Protein AF-A0A4Y2UMX5-F1 (afdb_monomer_lite)

Secondary structure (DSSP, 8-state):
--HHHHHHHHHHHHHHHHHHHHHTB-SSSBS-HHHHHHHIIIIIHHHHHTTGGGT-SS--HHHHHHHHHHHHHHHHHHH---TTS-HHHHHHHHT---HHHHHHHHHHHIIIIIS------------GGGT-------S--TTTT--TTS----------S-----------SS--------

pLDDT: mean 77.76, std 20.2, range [31.3, 97.94]

Radius of gyration: 28.6 Å; chains: 1; bounding box: 55×42×87 Å

Foldseek 3Di:
DPCVVVLVVLLVVLVVVLVVLLVQQDPVGHDALVVLLVCCVPPVLVSSLVVLLVALLPDDPVNLVSQLVSCQSSLCSSVVDDPPDDSVVSCVVSVNDRSSVSSNVSSVCCCCPVVVHDDPPPPPVPPVVVVPPVPPPVPDDVVVPPDPPDDDPPVPDDDDDDDDDDDDDDDDPDDDDDDDDD

Structure (mmCIF, N/CA/C/O backbone):
data_AF-A0A4Y2UMX5-F1
#
_entry.id   AF-A0A4Y2UMX5-F1
#
loop_
_atom_site.group_PDB
_atom_site.id
_atom_site.type_symbol
_atom_site.label_atom_id
_atom_site.label_alt_id
_atom_site.label_comp_id
_atom_site.label_asym_id
_atom_site.label_entity_id
_atom_site.label_seq_id
_atom_site.pdbx_PDB_ins_code
_atom_site.Cartn_x
_atom_site.Cartn_y
_atom_site.Cartn_z
_atom_site.occupancy
_atom_site.B_iso_or_equiv
_atom_site.auth_seq_id
_atom_site.auth_comp_id
_atom_site.auth_asym_id
_atom_site.auth_atom_id
_atom_site.pdbx_PDB_model_num
ATOM 1 N N . MET A 1 1 ? 13.774 8.144 -20.181 1.00 50.91 1 MET A N 1
ATOM 2 C CA . MET A 1 1 ? 12.517 8.589 -19.534 1.00 50.91 1 MET A CA 1
ATOM 3 C C . MET A 1 1 ? 12.776 8.816 -18.050 1.00 50.91 1 MET A C 1
ATOM 5 O O . MET A 1 1 ? 13.438 7.989 -17.441 1.00 50.91 1 MET A O 1
ATOM 9 N N . ASN A 1 2 ? 12.329 9.938 -17.478 1.00 65.00 2 ASN A N 1
ATOM 10 C CA . ASN A 1 2 ? 12.564 10.265 -16.068 1.00 65.00 2 ASN A CA 1
ATOM 11 C C . ASN A 1 2 ? 11.461 9.632 -15.202 1.00 65.00 2 ASN A C 1
ATOM 13 O O . ASN A 1 2 ? 10.377 10.193 -15.084 1.00 65.00 2 ASN A O 1
ATOM 17 N N . TRP A 1 3 ? 11.718 8.461 -14.611 1.00 71.25 3 TRP A N 1
ATOM 18 C CA . TRP A 1 3 ? 10.738 7.719 -13.798 1.00 71.25 3 TRP A CA 1
ATOM 19 C C . TRP A 1 3 ? 10.145 8.521 -12.631 1.00 71.25 3 TRP A C 1
ATOM 21 O O . TRP A 1 3 ? 9.066 8.187 -12.146 1.00 71.25 3 TRP A O 1
ATOM 31 N N . ASN A 1 4 ? 10.799 9.611 -12.219 1.00 74.44 4 ASN A N 1
ATOM 32 C CA . ASN A 1 4 ? 10.276 10.505 -11.192 1.00 74.44 4 ASN A CA 1
ATOM 33 C C . ASN A 1 4 ? 8.937 11.140 -11.600 1.00 74.44 4 ASN A C 1
ATOM 35 O O . ASN A 1 4 ? 8.035 11.190 -10.774 1.00 74.44 4 ASN A O 1
ATOM 39 N N . THR A 1 5 ? 8.746 11.547 -12.861 1.00 80.69 5 THR A N 1
ATOM 40 C CA . THR A 1 5 ? 7.470 12.160 -13.289 1.00 80.69 5 THR A CA 1
ATOM 41 C C . THR A 1 5 ? 6.316 11.158 -13.252 1.00 80.69 5 THR A C 1
ATOM 43 O O . THR A 1 5 ? 5.191 11.511 -12.899 1.00 80.69 5 THR A O 1
ATOM 46 N N . HIS A 1 6 ? 6.596 9.888 -13.555 1.00 81.12 6 HIS A N 1
ATOM 47 C CA . HIS A 1 6 ? 5.618 8.811 -13.428 1.00 81.12 6 HIS A CA 1
ATOM 48 C C . HIS A 1 6 ? 5.259 8.543 -11.963 1.00 81.12 6 HIS A C 1
ATOM 50 O O . HIS A 1 6 ? 4.082 8.392 -11.641 1.00 81.12 6 HIS A O 1
ATOM 56 N N . LEU A 1 7 ? 6.253 8.508 -11.071 1.00 80.31 7 LEU A N 1
ATOM 57 C CA . LEU A 1 7 ? 6.026 8.314 -9.637 1.00 80.31 7 LEU A CA 1
ATOM 58 C C . LEU A 1 7 ? 5.213 9.459 -9.025 1.00 80.31 7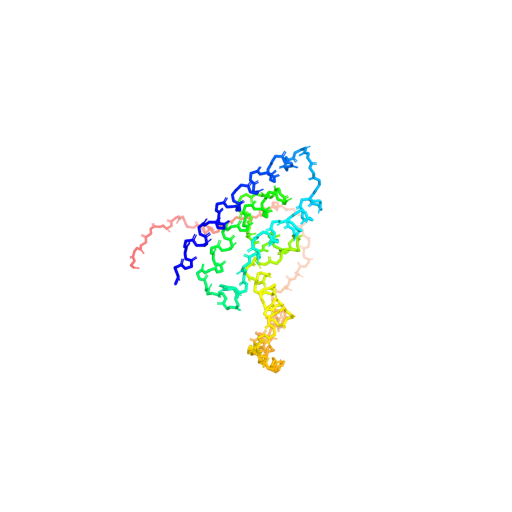 LEU A C 1
ATOM 60 O O . LEU A 1 7 ? 4.317 9.191 -8.226 1.00 80.31 7 LEU A O 1
ATOM 64 N N . GLU A 1 8 ? 5.454 10.702 -9.443 1.00 84.00 8 GLU A N 1
ATOM 65 C CA . GLU A 1 8 ? 4.628 11.845 -9.035 1.00 84.00 8 GLU A CA 1
ATOM 66 C C . GLU A 1 8 ? 3.177 11.678 -9.500 1.00 84.00 8 GLU A C 1
ATOM 68 O O . GLU A 1 8 ? 2.253 11.774 -8.694 1.00 84.00 8 GLU A O 1
ATOM 73 N N . ALA A 1 9 ? 2.956 11.307 -10.765 1.00 85.56 9 ALA A N 1
ATOM 74 C CA . ALA A 1 9 ? 1.608 11.050 -11.272 1.00 85.56 9 ALA A CA 1
ATOM 75 C C . ALA A 1 9 ? 0.896 9.911 -10.511 1.00 85.56 9 ALA A C 1
ATOM 77 O O . ALA A 1 9 ? -0.303 10.000 -10.225 1.00 85.56 9 ALA A O 1
ATOM 78 N N . GLN A 1 10 ? 1.623 8.848 -10.150 1.00 84.50 10 GLN A N 1
ATOM 79 C CA . GLN A 1 10 ? 1.101 7.765 -9.309 1.00 84.50 10 GLN A CA 1
ATOM 80 C C . GLN A 1 10 ? 0.756 8.256 -7.899 1.00 84.50 10 GLN A C 1
ATOM 82 O O . GLN A 1 10 ? -0.297 7.901 -7.371 1.00 84.50 10 GLN A O 1
ATOM 87 N N . SER A 1 11 ? 1.589 9.114 -7.310 1.00 86.75 11 SER A N 1
ATOM 88 C CA . SER A 1 11 ? 1.333 9.745 -6.011 1.00 86.75 11 SER A CA 1
ATOM 89 C C . SER A 1 11 ? 0.067 10.612 -6.034 1.00 86.75 11 SER A C 1
ATOM 91 O O . SER A 1 11 ? -0.786 10.509 -5.145 1.00 86.75 11 SER A O 1
ATOM 93 N N . THR A 1 12 ? -0.137 11.402 -7.095 1.00 89.94 12 THR A N 1
ATOM 94 C CA . THR A 1 12 ? -1.364 12.193 -7.278 1.00 89.94 12 THR A CA 1
ATOM 95 C C . THR A 1 12 ? -2.596 11.291 -7.354 1.00 89.94 12 THR A C 1
ATOM 97 O O . THR A 1 12 ? -3.568 11.503 -6.625 1.00 89.94 12 THR A O 1
ATOM 100 N N . ARG A 1 13 ? -2.552 10.226 -8.166 1.00 90.62 13 ARG A N 1
ATOM 101 C CA . ARG A 1 13 ? -3.650 9.244 -8.260 1.00 90.62 13 ARG A CA 1
ATOM 102 C C . ARG A 1 13 ? -3.928 8.567 -6.921 1.00 90.62 13 ARG A C 1
ATOM 104 O O . ARG A 1 13 ? -5.088 8.445 -6.528 1.00 90.62 13 ARG A O 1
ATOM 111 N N . ALA A 1 14 ? -2.879 8.175 -6.202 1.00 91.50 14 ALA A N 1
ATOM 112 C CA . ALA A 1 14 ? -2.999 7.605 -4.868 1.00 91.50 14 ALA A CA 1
ATOM 113 C C . ALA A 1 14 ? -3.694 8.574 -3.906 1.00 91.50 14 ALA A C 1
ATOM 115 O O . ALA A 1 14 ? -4.569 8.167 -3.149 1.00 91.50 14 ALA A O 1
ATOM 116 N N . THR A 1 15 ? -3.371 9.864 -3.979 1.00 92.88 15 THR A N 1
ATOM 117 C CA . THR A 1 15 ? -4.000 10.894 -3.143 1.00 92.88 15 THR A CA 1
ATOM 118 C C . THR A 1 15 ? -5.507 10.986 -3.396 1.00 92.88 15 THR A C 1
ATOM 120 O O . THR A 1 15 ? -6.287 10.984 -2.442 1.00 92.88 15 THR A O 1
ATOM 123 N N . HIS A 1 16 ? -5.942 10.973 -4.658 1.00 94.50 16 HIS A N 1
ATOM 124 C CA . HIS A 1 16 ? -7.371 10.944 -4.995 1.00 94.50 16 HIS A CA 1
ATOM 125 C C . HIS A 1 16 ? -8.071 9.677 -4.475 1.00 94.50 16 HIS A C 1
ATOM 127 O O . HIS A 1 16 ? -9.151 9.754 -3.886 1.00 94.50 16 HIS A O 1
ATOM 133 N N . LEU A 1 17 ? -7.450 8.505 -4.645 1.00 94.44 17 LEU A N 1
ATOM 134 C CA . LEU A 1 17 ? -7.981 7.242 -4.121 1.00 94.44 17 LEU A CA 1
ATOM 135 C C . LEU A 1 17 ? -8.066 7.245 -2.591 1.00 94.44 17 LEU A C 1
ATOM 137 O O . LEU A 1 17 ? -9.041 6.758 -2.022 1.00 94.44 17 LEU A O 1
ATOM 141 N N . TYR A 1 18 ? -7.067 7.820 -1.927 1.00 94.62 18 TYR A N 1
ATOM 142 C CA . TYR A 1 18 ? -7.035 7.970 -0.480 1.00 94.62 18 TYR A CA 1
ATOM 143 C C . TYR A 1 18 ? -8.181 8.854 0.016 1.00 94.62 18 TYR A C 1
ATOM 145 O O . TYR A 1 18 ? -8.901 8.462 0.933 1.00 94.62 18 TYR A O 1
ATOM 153 N N . GLN A 1 19 ? -8.417 10.001 -0.625 1.00 94.12 19 GLN A N 1
ATOM 154 C CA . GLN A 1 19 ? -9.559 10.862 -0.304 1.00 94.12 19 GLN A CA 1
ATOM 155 C C . GLN A 1 19 ? -10.891 10.123 -0.468 1.00 94.12 19 GLN A C 1
ATOM 157 O O . GLN A 1 19 ? -11.770 10.246 0.382 1.00 94.12 19 GLN A O 1
ATOM 162 N N . ASN A 1 20 ? -11.040 9.318 -1.522 1.00 93.06 20 ASN A N 1
ATOM 163 C CA . ASN A 1 20 ? -12.238 8.502 -1.715 1.00 93.06 20 ASN A CA 1
ATOM 164 C C . ASN A 1 20 ? -12.396 7.431 -0.631 1.00 93.06 20 ASN A C 1
ATOM 166 O O . ASN A 1 20 ? -13.502 7.236 -0.134 1.00 93.06 20 ASN A O 1
ATOM 170 N N . LEU A 1 21 ? -11.304 6.785 -0.211 1.00 93.06 21 LEU A N 1
ATOM 171 C CA . LEU A 1 21 ? -11.333 5.834 0.899 1.00 93.06 21 LEU A CA 1
ATOM 172 C C . LEU A 1 21 ? -11.767 6.512 2.206 1.00 93.06 21 LEU A C 1
ATOM 174 O O . LEU A 1 21 ? -12.570 5.947 2.943 1.00 93.06 21 LEU A O 1
ATOM 178 N N . LEU A 1 22 ? -11.292 7.731 2.480 1.00 92.06 22 LEU A N 1
ATOM 179 C CA . LEU A 1 22 ? -11.684 8.477 3.679 1.00 92.06 22 LEU A CA 1
ATOM 180 C C . LEU A 1 22 ? -13.184 8.792 3.730 1.00 92.06 22 LEU A C 1
ATOM 182 O O . LEU A 1 22 ? -13.753 8.786 4.818 1.00 92.06 22 LEU A O 1
ATOM 186 N N . LYS A 1 23 ? -13.843 8.999 2.582 1.00 91.75 23 LYS A N 1
ATOM 187 C CA . LYS A 1 23 ? -15.300 9.243 2.528 1.00 91.75 23 LYS A CA 1
ATOM 188 C C . LYS A 1 23 ? -16.126 8.073 3.070 1.00 91.75 23 LYS A C 1
ATOM 190 O O . LYS A 1 23 ? -17.257 8.283 3.490 1.00 91.75 23 LYS A O 1
ATOM 195 N N . ILE A 1 24 ? -15.571 6.859 3.067 1.00 90.19 24 ILE A N 1
ATOM 196 C CA . ILE A 1 24 ? -16.250 5.631 3.511 1.00 90.19 24 ILE A CA 1
ATOM 197 C C . ILE A 1 24 ? -15.624 5.017 4.777 1.00 90.19 24 ILE A C 1
ATOM 199 O O . ILE A 1 24 ? -16.038 3.939 5.207 1.00 90.19 24 ILE A O 1
ATOM 203 N N . ALA A 1 25 ? -14.621 5.677 5.366 1.00 86.06 25 ALA A N 1
ATOM 204 C CA . ALA A 1 25 ? -13.790 5.162 6.455 1.00 86.06 25 ALA A CA 1
ATOM 205 C C . ALA A 1 25 ? -13.817 6.088 7.687 1.00 86.06 25 ALA A C 1
ATOM 207 O O . ALA A 1 25 ? -12.792 6.649 8.080 1.00 86.06 25 ALA A O 1
ATOM 208 N N . GLY A 1 26 ? -14.991 6.254 8.302 1.00 81.81 26 GLY A N 1
ATOM 209 C CA . GLY A 1 26 ? -15.134 6.969 9.572 1.00 81.81 26 GLY A CA 1
ATOM 210 C C . GLY A 1 26 ? -14.658 6.146 10.780 1.00 81.81 26 GLY A C 1
ATOM 211 O O . GLY A 1 26 ? -14.464 4.932 10.705 1.00 81.81 26 GLY A O 1
ATOM 212 N N . LYS A 1 27 ? -14.440 6.820 11.920 1.00 73.88 27 LYS A N 1
ATOM 213 C CA . LYS A 1 27 ? -14.001 6.178 13.180 1.00 73.88 27 LYS A CA 1
ATOM 214 C C . LYS A 1 27 ? -15.129 5.420 13.887 1.00 73.88 27 LYS A C 1
ATOM 216 O O . LYS A 1 27 ? -14.884 4.366 14.454 1.00 73.88 27 LYS A O 1
ATOM 221 N N . SER A 1 28 ? -16.341 5.972 13.855 1.00 75.56 28 SER A N 1
ATOM 222 C CA . SER A 1 28 ? -17.552 5.422 14.487 1.00 75.56 28 SER A CA 1
ATOM 223 C C . SER A 1 28 ? -18.631 5.015 13.479 1.00 75.56 28 SER A C 1
ATOM 225 O O . SER A 1 28 ? -19.651 4.455 13.861 1.00 75.56 28 SER A O 1
ATOM 227 N N . TRP A 1 29 ? -18.419 5.302 12.194 1.00 81.12 29 TRP A N 1
ATOM 228 C CA . TRP A 1 29 ? -19.359 5.037 11.110 1.00 81.12 29 TRP A CA 1
ATOM 229 C C . TRP A 1 29 ? -18.593 4.669 9.838 1.00 81.12 29 TRP A C 1
ATOM 231 O O . TRP A 1 29 ? -17.438 5.057 9.665 1.00 81.12 29 TRP A O 1
ATOM 241 N N . GLY A 1 30 ? -19.234 3.936 8.933 1.00 86.75 30 GLY A N 1
ATOM 242 C CA . GLY A 1 30 ? -18.657 3.566 7.643 1.00 86.75 30 GLY A CA 1
ATOM 243 C C . GLY A 1 30 ? -18.328 2.083 7.517 1.00 86.75 30 GLY A C 1
ATOM 244 O O . GLY A 1 30 ? -18.819 1.231 8.257 1.00 86.75 30 GLY A O 1
ATOM 245 N N . VAL A 1 31 ? -17.526 1.775 6.504 1.00 90.56 31 VAL A N 1
ATOM 246 C CA . VAL A 1 31 ? -17.319 0.413 6.017 1.00 90.56 31 VAL A CA 1
ATOM 247 C C . VAL A 1 31 ? -16.366 -0.364 6.946 1.00 90.56 31 VAL A C 1
ATOM 249 O O . VAL A 1 31 ? -15.306 0.158 7.319 1.00 90.56 31 VAL A O 1
ATOM 252 N N . PRO A 1 32 ? -16.673 -1.630 7.303 1.00 92.06 32 PRO A N 1
ATOM 253 C CA . PRO A 1 32 ? -15.823 -2.400 8.206 1.00 92.06 32 PRO A CA 1
ATOM 254 C C . PRO A 1 32 ? -14.406 -2.596 7.652 1.00 92.06 32 PRO A C 1
ATOM 256 O O . PRO A 1 32 ? -14.182 -2.608 6.439 1.00 92.06 32 PRO A O 1
ATOM 259 N N . VAL A 1 33 ? -13.430 -2.785 8.550 1.00 92.81 33 VAL A N 1
ATOM 260 C CA . VAL A 1 33 ? -11.992 -2.910 8.215 1.00 92.81 33 VAL A CA 1
ATOM 261 C C . VAL A 1 33 ? -11.745 -3.946 7.113 1.00 92.81 33 VAL A C 1
ATOM 263 O O . VAL A 1 33 ? -11.005 -3.672 6.170 1.00 92.81 33 VAL A O 1
ATOM 266 N N . ASN A 1 34 ? -12.419 -5.099 7.175 1.00 93.81 34 ASN A N 1
ATOM 267 C CA . ASN A 1 34 ? -12.293 -6.169 6.180 1.00 93.81 34 ASN A CA 1
ATOM 268 C C . ASN A 1 34 ? -12.645 -5.701 4.763 1.00 93.81 34 ASN A C 1
ATOM 270 O O . ASN A 1 34 ? -11.922 -5.989 3.814 1.00 93.81 34 ASN A O 1
ATOM 274 N N . HIS A 1 35 ? -13.711 -4.918 4.620 1.00 94.25 35 HIS A N 1
ATOM 275 C CA . HIS A 1 35 ? -14.159 -4.414 3.324 1.00 94.25 35 HIS A CA 1
ATOM 276 C C . HIS A 1 35 ? -13.239 -3.298 2.813 1.00 94.25 35 HIS A C 1
ATOM 278 O O . HIS A 1 35 ? -12.865 -3.298 1.641 1.00 94.25 35 HIS A O 1
ATOM 284 N N . ARG A 1 36 ? -12.770 -2.403 3.695 1.00 95.00 36 ARG A N 1
ATOM 285 C CA . ARG A 1 36 ? -11.739 -1.404 3.349 1.00 95.00 36 ARG A CA 1
ATOM 286 C C . ARG A 1 36 ? -10.443 -2.069 2.872 1.00 95.00 36 ARG A C 1
ATOM 288 O O . ARG A 1 36 ? -9.849 -1.637 1.886 1.00 95.00 36 ARG A O 1
ATOM 295 N N . ARG A 1 37 ? -10.033 -3.156 3.530 1.00 95.81 37 ARG A N 1
ATOM 296 C CA . ARG A 1 37 ? -8.880 -3.979 3.138 1.00 95.81 37 ARG A CA 1
ATOM 297 C C . ARG A 1 37 ? -9.083 -4.629 1.766 1.00 95.81 37 ARG A C 1
ATOM 299 O O . ARG A 1 37 ? -8.153 -4.629 0.964 1.00 95.81 37 ARG A O 1
ATOM 306 N N . VAL A 1 38 ? -10.275 -5.156 1.479 1.00 96.31 38 VAL A N 1
ATOM 307 C CA . VAL A 1 38 ? -10.604 -5.711 0.153 1.00 96.31 38 VAL A CA 1
ATOM 308 C C . VAL A 1 38 ? -10.520 -4.631 -0.924 1.00 96.31 38 VAL A C 1
ATOM 310 O O . VAL A 1 38 ? -9.871 -4.856 -1.943 1.00 96.31 38 VAL A O 1
ATOM 313 N N . LEU A 1 39 ? -11.084 -3.442 -0.691 1.00 95.38 39 LEU A N 1
ATOM 314 C CA . LEU A 1 39 ? -10.992 -2.314 -1.629 1.00 95.38 39 LEU A CA 1
ATOM 315 C C . LEU A 1 39 ? -9.542 -1.898 -1.893 1.00 95.38 39 LEU A C 1
ATOM 317 O O . LEU A 1 39 ? -9.164 -1.650 -3.038 1.00 95.38 39 LEU A O 1
ATOM 321 N N . TYR A 1 40 ? -8.707 -1.878 -0.853 1.00 96.25 40 TYR A N 1
ATOM 322 C CA . TYR A 1 40 ? -7.283 -1.605 -1.011 1.00 96.25 40 TYR A CA 1
ATOM 323 C C . TYR A 1 40 ? -6.606 -2.607 -1.951 1.00 96.25 40 TYR A C 1
ATOM 325 O O . TYR A 1 40 ? -5.989 -2.201 -2.934 1.00 96.25 40 TYR A O 1
ATOM 333 N N . LYS A 1 41 ? -6.786 -3.908 -1.707 1.00 95.00 41 LYS A N 1
ATOM 334 C CA . LYS A 1 41 ? -6.160 -4.971 -2.510 1.00 95.00 41 LYS A CA 1
ATOM 335 C C . LYS A 1 41 ? -6.689 -5.048 -3.944 1.00 95.00 41 LYS A C 1
ATOM 337 O O . LYS A 1 41 ? -5.951 -5.362 -4.871 1.00 95.00 41 LYS A O 1
ATOM 342 N N . THR A 1 42 ? -7.981 -4.803 -4.135 1.00 94.94 42 THR A N 1
ATOM 343 C CA . THR A 1 42 ? -8.646 -5.011 -5.433 1.00 94.94 42 THR A CA 1
ATOM 344 C C . THR A 1 42 ? -8.611 -3.783 -6.331 1.00 94.94 42 THR A C 1
ATOM 346 O O . THR A 1 42 ? -8.528 -3.937 -7.545 1.00 94.94 42 THR A O 1
ATOM 349 N N . VAL A 1 43 ? -8.635 -2.576 -5.763 1.00 94.25 43 VAL A N 1
ATOM 350 C CA . VAL A 1 43 ? -8.683 -1.327 -6.536 1.00 94.25 43 VAL A CA 1
ATOM 351 C C . VAL A 1 43 ? -7.369 -0.572 -6.418 1.00 94.25 43 VAL A C 1
ATOM 353 O O . VAL A 1 43 ? -6.707 -0.326 -7.423 1.00 94.25 43 VAL A O 1
ATOM 356 N N . ILE A 1 44 ? -6.962 -0.219 -5.198 1.00 93.88 44 ILE A N 1
ATOM 357 C CA . ILE A 1 44 ? -5.829 0.693 -4.984 1.00 93.88 44 ILE A CA 1
ATOM 358 C C . ILE A 1 44 ? -4.515 0.038 -5.414 1.00 93.88 44 ILE A C 1
ATOM 360 O O . ILE A 1 44 ? -3.780 0.619 -6.212 1.00 93.88 44 ILE A O 1
ATOM 364 N N . GLU A 1 45 ? -4.243 -1.189 -4.960 1.00 94.50 45 GLU A N 1
ATOM 365 C CA . GLU A 1 45 ? -3.061 -1.946 -5.389 1.00 94.50 45 GLU A CA 1
ATOM 366 C C . GLU A 1 45 ? -3.039 -2.133 -6.911 1.00 94.50 45 GLU A C 1
ATOM 368 O O . GLU A 1 45 ? -1.987 -1.976 -7.522 1.00 94.50 45 GLU A O 1
ATOM 373 N N . ARG A 1 46 ? -4.188 -2.397 -7.548 1.00 93.94 46 ARG A N 1
ATOM 374 C CA . ARG A 1 46 ? -4.272 -2.596 -9.005 1.00 93.94 46 ARG A CA 1
ATOM 375 C C . ARG A 1 46 ? -3.989 -1.324 -9.795 1.00 93.94 46 ARG A C 1
ATOM 377 O O . ARG A 1 46 ? -3.275 -1.386 -10.793 1.00 93.94 46 ARG A O 1
ATOM 384 N N . VAL A 1 47 ? -4.491 -0.177 -9.339 1.00 93.44 47 VAL A N 1
ATOM 385 C CA . VAL A 1 47 ? -4.192 1.121 -9.964 1.00 93.44 47 VAL A CA 1
ATOM 386 C C . VAL A 1 47 ? -2.700 1.443 -9.852 1.00 93.44 47 VAL A C 1
ATOM 388 O O . VAL A 1 47 ? -2.102 1.882 -10.833 1.00 93.44 47 VAL A O 1
ATOM 391 N N . LEU A 1 48 ? -2.085 1.179 -8.696 1.00 92.25 48 LEU A N 1
ATOM 392 C CA . LEU A 1 48 ? -0.658 1.438 -8.471 1.00 92.25 48 LEU A CA 1
ATOM 393 C C . LEU A 1 48 ? 0.253 0.430 -9.188 1.00 92.25 48 LEU A C 1
ATOM 395 O O . LEU A 1 48 ? 1.343 0.792 -9.624 1.00 92.25 48 LEU A O 1
ATOM 399 N N . ALA A 1 49 ? -0.195 -0.817 -9.344 1.00 92.62 49 ALA A N 1
ATOM 400 C CA . ALA A 1 49 ? 0.513 -1.853 -10.093 1.00 92.62 49 ALA A CA 1
ATOM 401 C C . ALA A 1 49 ? 0.444 -1.650 -11.612 1.00 92.62 49 ALA A C 1
ATOM 403 O O . ALA A 1 49 ? 1.193 -2.285 -12.360 1.00 92.62 49 ALA A O 1
ATOM 404 N N . HIS A 1 50 ? -0.426 -0.760 -12.094 1.00 90.06 50 HIS A N 1
ATOM 405 C CA . HIS A 1 50 ? -0.514 -0.466 -13.513 1.00 90.06 50 HIS A CA 1
ATOM 406 C C . HIS A 1 50 ? 0.821 0.071 -14.044 1.00 90.06 50 HIS A C 1
ATOM 408 O O . HIS A 1 50 ? 1.310 1.123 -13.629 1.00 90.06 50 HIS A O 1
ATOM 414 N N . GLY A 1 51 ? 1.396 -0.644 -15.012 1.00 87.62 51 GLY A N 1
ATOM 415 C CA . GLY A 1 51 ? 2.690 -0.299 -15.597 1.00 87.62 51 GLY A CA 1
ATOM 416 C C . GLY A 1 51 ? 3.892 -0.628 -14.707 1.00 87.62 51 GLY A C 1
ATOM 417 O O . GLY A 1 51 ? 5.008 -0.294 -15.093 1.00 87.62 51 GLY A O 1
ATOM 418 N N . ALA A 1 52 ? 3.707 -1.312 -13.569 1.00 92.19 52 ALA A N 1
ATOM 419 C CA . ALA A 1 52 ? 4.800 -1.693 -12.668 1.00 92.19 52 ALA A CA 1
ATOM 420 C C . ALA A 1 52 ? 5.887 -2.527 -13.365 1.00 92.19 52 ALA A C 1
ATOM 422 O O . ALA A 1 52 ? 7.056 -2.424 -13.011 1.00 92.19 52 ALA A O 1
ATOM 423 N N . VAL A 1 53 ? 5.537 -3.292 -14.406 1.00 92.75 53 VAL A N 1
ATOM 424 C CA . VAL A 1 53 ? 6.505 -4.041 -15.226 1.00 92.75 53 VAL A CA 1
ATOM 425 C C . VAL A 1 53 ? 7.599 -3.159 -15.839 1.00 92.75 53 VAL A C 1
ATOM 427 O O . VAL A 1 53 ? 8.714 -3.624 -16.028 1.00 92.75 53 VAL A O 1
ATOM 430 N N . ALA A 1 54 ? 7.321 -1.879 -16.103 1.00 90.31 54 ALA A N 1
ATOM 431 C CA . ALA A 1 54 ? 8.285 -0.976 -16.726 1.00 90.31 54 ALA A CA 1
ATOM 432 C C . ALA A 1 54 ? 9.304 -0.375 -15.739 1.00 90.31 54 ALA A C 1
ATOM 434 O O . ALA A 1 54 ? 10.356 0.087 -16.169 1.00 90.31 54 ALA A O 1
ATOM 435 N N . TRP A 1 55 ? 9.004 -0.342 -14.433 1.00 87.75 55 TRP A N 1
ATOM 436 C CA . TRP A 1 55 ? 9.797 0.427 -13.456 1.00 87.75 55 TRP A CA 1
ATOM 437 C C . TRP A 1 55 ? 9.979 -0.242 -12.082 1.00 87.75 55 TRP A C 1
ATOM 439 O O . TRP A 1 55 ? 10.729 0.268 -11.252 1.00 87.75 55 TRP A O 1
ATOM 449 N N . CYS A 1 56 ? 9.315 -1.370 -11.818 1.00 90.94 56 CYS A N 1
ATOM 450 C CA . CYS A 1 56 ? 9.307 -2.060 -10.524 1.00 90.94 56 CYS A CA 1
ATOM 451 C C 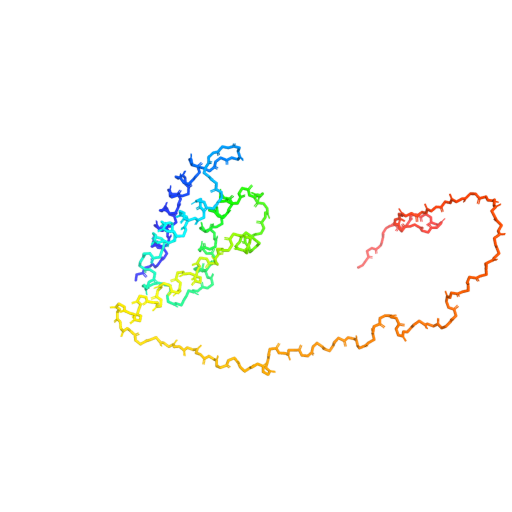. CYS A 1 56 ? 9.760 -3.532 -10.617 1.00 90.94 56 CYS A C 1
ATOM 453 O O . CYS A 1 56 ? 9.482 -4.318 -9.719 1.00 90.94 56 CYS A O 1
ATOM 455 N N . LEU A 1 57 ? 10.469 -3.936 -11.679 1.00 89.88 57 LEU A N 1
ATOM 456 C CA . LEU A 1 57 ? 11.091 -5.272 -11.740 1.00 89.88 57 LEU A CA 1
ATOM 457 C C . LEU A 1 57 ? 12.179 -5.440 -10.664 1.00 89.88 57 LEU A C 1
ATOM 459 O O . LEU A 1 57 ? 12.249 -6.475 -9.990 1.00 89.88 57 LEU A O 1
ATOM 463 N N . GLU A 1 58 ? 12.968 -4.385 -10.466 1.00 89.12 58 GLU A N 1
ATOM 464 C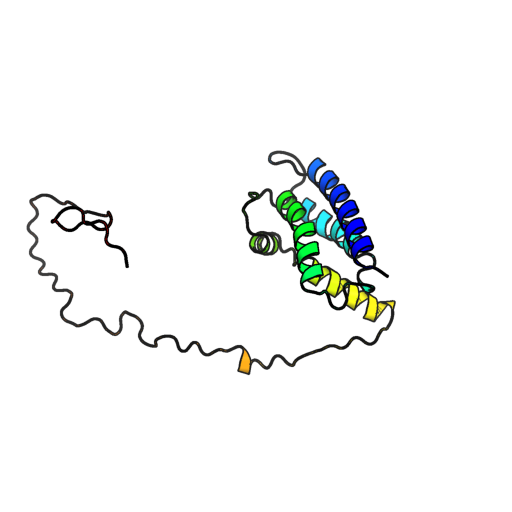 CA . GLU A 1 58 ? 14.044 -4.281 -9.477 1.00 89.12 58 GLU A CA 1
ATOM 465 C C . GLU A 1 58 ? 13.960 -2.905 -8.788 1.00 89.12 58 GLU A C 1
ATOM 467 O O . GLU A 1 58 ? 14.656 -1.960 -9.167 1.00 89.12 58 GLU A O 1
ATOM 472 N N . PRO A 1 59 ? 13.036 -2.727 -7.822 1.00 87.56 59 PRO A N 1
ATOM 473 C CA . PRO A 1 59 ? 12.826 -1.436 -7.186 1.00 87.56 59 PRO A CA 1
ATOM 474 C C . PRO A 1 59 ? 14.048 -1.033 -6.355 1.00 87.56 59 PRO A C 1
ATOM 476 O O . PRO A 1 59 ? 14.477 -1.746 -5.451 1.00 87.56 59 PRO A O 1
ATOM 479 N N . THR A 1 60 ? 14.580 0.159 -6.624 1.00 91.50 60 THR A N 1
ATOM 480 C CA . THR A 1 60 ? 15.645 0.749 -5.804 1.00 91.50 60 THR A CA 1
ATOM 481 C C . THR A 1 60 ? 15.124 1.138 -4.417 1.00 91.50 60 THR A C 1
ATOM 483 O O . THR A 1 60 ? 13.931 1.385 -4.229 1.00 91.50 60 THR A O 1
ATOM 486 N N . VAL A 1 61 ? 16.027 1.306 -3.444 1.00 92.00 61 VAL A N 1
ATOM 487 C CA . VAL A 1 61 ? 15.688 1.759 -2.077 1.00 92.00 61 VAL A CA 1
ATOM 488 C C . VAL A 1 61 ? 14.870 3.058 -2.088 1.00 92.00 61 VAL A C 1
ATOM 490 O O . VAL A 1 61 ? 13.915 3.210 -1.322 1.00 92.00 61 VAL A O 1
ATOM 493 N N . ARG A 1 62 ? 15.195 3.985 -2.999 1.00 91.38 62 ARG A N 1
ATOM 494 C CA . ARG A 1 62 ? 14.455 5.242 -3.179 1.00 91.38 62 ARG A CA 1
ATOM 495 C C . ARG A 1 62 ? 13.004 4.991 -3.591 1.00 91.38 62 ARG A C 1
ATOM 497 O O . ARG A 1 62 ? 12.102 5.569 -2.987 1.00 91.38 62 ARG A O 1
ATOM 504 N N . ILE A 1 63 ? 12.778 4.126 -4.581 1.00 90.56 63 ILE A N 1
ATOM 505 C CA . ILE A 1 63 ? 11.430 3.764 -5.043 1.00 90.56 63 ILE A CA 1
ATOM 506 C C . ILE A 1 63 ? 10.656 3.085 -3.909 1.00 90.56 63 ILE A C 1
ATOM 508 O O . ILE A 1 63 ? 9.524 3.475 -3.622 1.00 90.56 63 ILE A O 1
ATOM 512 N N . SER A 1 64 ? 11.281 2.144 -3.198 1.00 92.94 64 SER A N 1
ATOM 513 C CA . SER A 1 64 ? 10.665 1.458 -2.057 1.00 92.94 64 SER A CA 1
ATOM 514 C C . SER A 1 64 ? 10.239 2.425 -0.949 1.00 92.94 64 SER A C 1
ATOM 516 O O . SER A 1 64 ? 9.147 2.281 -0.391 1.00 92.94 64 SER A O 1
ATOM 518 N N . ARG A 1 65 ? 11.043 3.459 -0.666 1.00 93.88 65 ARG A N 1
ATOM 519 C CA . ARG A 1 65 ? 10.699 4.510 0.304 1.00 93.88 65 ARG A CA 1
ATOM 520 C C . ARG A 1 65 ? 9.516 5.361 -0.159 1.00 93.88 65 ARG A C 1
ATOM 522 O O . ARG A 1 65 ? 8.613 5.599 0.638 1.00 93.88 65 ARG A O 1
ATOM 529 N N . ILE A 1 66 ? 9.487 5.776 -1.427 1.00 92.44 66 ILE A N 1
ATOM 530 C CA . ILE A 1 66 ? 8.363 6.539 -2.002 1.00 92.44 66 ILE A CA 1
ATOM 531 C C . ILE A 1 66 ? 7.067 5.724 -1.915 1.00 92.44 66 ILE A C 1
ATOM 533 O O . ILE A 1 66 ? 6.051 6.221 -1.431 1.00 92.44 66 ILE A O 1
ATOM 537 N N . LEU A 1 67 ? 7.114 4.448 -2.302 1.00 94.00 67 LEU A N 1
ATOM 538 C CA . LEU A 1 67 ? 5.958 3.554 -2.226 1.00 94.00 67 LEU A CA 1
ATOM 539 C C . LEU A 1 67 ? 5.490 3.321 -0.785 1.00 94.00 67 LEU A C 1
ATOM 541 O O . LEU A 1 67 ? 4.287 3.263 -0.540 1.00 94.00 67 LEU A O 1
ATOM 545 N N . SER A 1 68 ? 6.410 3.246 0.179 1.00 95.12 68 SER A N 1
ATOM 546 C CA . SER A 1 68 ? 6.061 3.178 1.604 1.00 95.12 68 SER A CA 1
ATOM 547 C C . SER A 1 68 ? 5.318 4.438 2.070 1.00 95.12 68 SER A C 1
ATOM 549 O O . SER A 1 68 ? 4.289 4.339 2.745 1.00 95.12 68 SER A O 1
ATOM 551 N N . THR A 1 69 ? 5.772 5.623 1.644 1.00 94.94 69 THR A N 1
ATOM 552 C CA . THR A 1 69 ? 5.089 6.898 1.919 1.00 94.94 69 THR A CA 1
ATOM 553 C C . THR A 1 69 ? 3.689 6.935 1.304 1.00 94.94 69 THR A C 1
ATOM 555 O O . THR A 1 69 ? 2.751 7.347 1.981 1.00 94.94 69 THR A O 1
ATOM 558 N N . ILE A 1 70 ? 3.524 6.453 0.068 1.00 94.62 70 ILE A N 1
ATOM 559 C CA . ILE A 1 70 ? 2.216 6.358 -0.603 1.00 94.62 70 ILE A CA 1
ATOM 560 C C . ILE A 1 70 ? 1.291 5.371 0.121 1.00 94.62 70 ILE A C 1
ATOM 562 O O . ILE A 1 70 ? 0.103 5.639 0.281 1.00 94.62 70 ILE A O 1
ATOM 566 N N . GLN A 1 71 ? 1.815 4.231 0.577 1.00 96.75 71 GLN A N 1
ATOM 567 C CA . GLN A 1 71 ? 1.030 3.178 1.223 1.00 96.75 71 GLN A CA 1
ATOM 568 C C . GLN A 1 71 ? 0.544 3.574 2.625 1.00 96.75 71 GLN A C 1
ATOM 570 O O . GLN A 1 71 ? -0.584 3.243 3.002 1.00 96.75 71 GLN A O 1
ATOM 575 N N . ARG A 1 72 ? 1.376 4.265 3.413 1.00 97.12 72 ARG A N 1
ATOM 576 C CA . ARG A 1 72 ? 1.116 4.529 4.839 1.00 97.12 72 ARG A CA 1
ATOM 577 C C . ARG A 1 72 ? -0.253 5.178 5.129 1.00 97.12 72 ARG A C 1
ATOM 579 O O . ARG A 1 72 ? -0.934 4.671 6.023 1.00 97.12 72 ARG A O 1
ATOM 586 N N . PRO A 1 73 ? -0.701 6.234 4.421 1.00 96.31 73 PRO A N 1
ATOM 587 C CA . PRO A 1 73 ? -2.018 6.833 4.645 1.00 96.31 73 PRO A CA 1
ATOM 588 C C . PRO A 1 73 ? -3.169 5.832 4.508 1.00 96.31 73 PRO A C 1
ATOM 590 O O . PRO A 1 73 ? -4.084 5.838 5.330 1.00 96.31 73 PRO A O 1
ATOM 593 N N . PHE A 1 74 ? -3.102 4.921 3.534 1.00 96.50 74 PHE A N 1
ATOM 594 C CA . PHE A 1 74 ? -4.120 3.883 3.363 1.00 96.50 74 PHE A CA 1
ATOM 595 C C . PHE A 1 74 ? -4.144 2.915 4.538 1.00 96.50 74 PHE A C 1
ATOM 597 O O . PHE A 1 74 ? -5.215 2.612 5.051 1.00 96.50 74 PHE A O 1
ATOM 604 N N . LEU A 1 75 ? -2.980 2.462 5.006 1.00 97.12 75 LEU A N 1
ATOM 605 C CA . LEU A 1 75 ? -2.909 1.548 6.147 1.00 97.12 75 LEU A CA 1
ATOM 606 C C . LEU A 1 75 ? -3.516 2.176 7.408 1.00 97.12 75 LEU A C 1
ATOM 608 O O . LEU A 1 75 ? -4.258 1.512 8.135 1.00 97.12 75 LEU A O 1
ATOM 612 N N . LEU A 1 76 ? -3.267 3.468 7.636 1.00 96.12 76 LEU A N 1
ATOM 613 C CA . LEU A 1 76 ? -3.883 4.214 8.736 1.00 96.12 76 LEU A CA 1
ATOM 614 C C . LEU A 1 76 ? -5.400 4.344 8.549 1.00 96.12 76 LEU A C 1
ATOM 616 O O . LEU A 1 76 ? -6.149 4.090 9.487 1.00 96.12 76 LEU A O 1
ATOM 620 N N . ALA A 1 77 ? -5.869 4.669 7.343 1.00 94.69 77 ALA A N 1
ATOM 621 C CA . ALA A 1 77 ? -7.301 4.784 7.058 1.00 94.69 77 ALA A CA 1
ATOM 622 C C . ALA A 1 77 ? -8.055 3.446 7.146 1.00 94.69 77 ALA A C 1
ATOM 624 O O . ALA A 1 77 ? -9.231 3.430 7.505 1.00 94.69 77 ALA A O 1
ATOM 625 N N . ILE A 1 78 ? -7.405 2.324 6.827 1.00 95.31 78 ILE A N 1
ATOM 626 C CA . ILE A 1 78 ? -8.000 0.984 6.924 1.00 95.31 78 ILE A CA 1
ATOM 627 C C . ILE A 1 78 ? -8.067 0.537 8.385 1.00 95.31 78 ILE A C 1
ATOM 629 O O . ILE A 1 78 ? -9.116 0.080 8.830 1.00 95.31 78 ILE A O 1
ATOM 633 N N . SER A 1 79 ? -6.962 0.668 9.122 1.00 94.25 79 SER A N 1
ATOM 634 C CA . SER A 1 79 ? -6.866 0.216 10.518 1.00 94.25 79 SER A CA 1
ATOM 635 C C . SER A 1 79 ? -7.576 1.134 11.512 1.00 94.25 79 SER A C 1
ATOM 637 O O . SER A 1 79 ? -8.030 0.665 12.549 1.00 94.25 79 SER A O 1
ATOM 639 N N . GLY A 1 80 ? -7.643 2.438 11.234 1.00 92.94 80 GLY A N 1
ATOM 640 C CA . GLY A 1 80 ? -8.059 3.442 12.216 1.00 92.94 80 GLY A CA 1
ATOM 641 C C . GLY A 1 80 ? -7.040 3.676 13.340 1.00 92.94 80 GLY A C 1
ATOM 642 O O . GLY A 1 80 ? -7.380 4.314 14.333 1.00 92.94 80 GLY A O 1
ATOM 643 N N . ALA A 1 81 ? -5.808 3.172 13.204 1.00 94.31 81 ALA A N 1
ATOM 644 C CA . ALA A 1 81 ? -4.764 3.290 14.219 1.00 94.31 81 ALA A CA 1
ATOM 645 C C . ALA A 1 81 ? -4.226 4.727 14.371 1.00 94.31 81 ALA A C 1
ATOM 647 O O . ALA A 1 81 ? -4.439 5.606 13.527 1.00 94.31 81 ALA A O 1
ATOM 648 N N . TYR A 1 82 ? -3.477 4.963 15.451 1.00 94.62 82 TYR A N 1
ATOM 649 C CA . TYR A 1 82 ? -2.818 6.243 15.694 1.00 94.62 82 TYR A CA 1
ATOM 650 C C . TYR A 1 82 ? -1.796 6.577 14.602 1.00 94.62 82 TYR A C 1
ATOM 652 O O . TYR A 1 82 ? -1.116 5.715 14.047 1.00 94.62 82 TYR A O 1
ATOM 660 N N . ARG A 1 83 ? -1.616 7.877 14.336 1.00 94.19 83 ARG A N 1
ATOM 661 C CA . ARG A 1 83 ? -0.646 8.365 13.340 1.00 94.19 83 ARG A CA 1
ATOM 662 C C . ARG A 1 83 ? 0.805 7.997 13.661 1.00 94.19 83 ARG A C 1
ATOM 664 O O . ARG A 1 83 ? 1.629 8.043 12.754 1.00 94.19 83 ARG A O 1
ATOM 671 N N . THR A 1 84 ? 1.117 7.651 14.909 1.00 97.00 84 THR A N 1
ATOM 672 C CA . THR A 1 84 ? 2.445 7.222 15.379 1.00 97.00 84 THR A CA 1
ATOM 673 C C . THR A 1 84 ? 2.676 5.717 15.246 1.00 97.00 84 THR A C 1
ATOM 675 O O . THR A 1 84 ? 3.814 5.272 15.362 1.00 97.00 84 THR A O 1
ATOM 678 N N . THR A 1 85 ? 1.643 4.920 14.949 1.00 97.38 85 THR A N 1
ATOM 679 C CA . THR A 1 85 ? 1.789 3.470 14.770 1.00 97.38 85 THR A CA 1
ATOM 680 C C . THR A 1 85 ? 2.748 3.168 13.613 1.00 97.38 85 THR A C 1
ATOM 682 O O . THR A 1 85 ? 2.673 3.783 12.539 1.00 97.38 85 THR A O 1
ATOM 685 N N . SER A 1 86 ? 3.681 2.236 13.826 1.00 97.56 86 SER A N 1
ATOM 686 C CA . SER A 1 86 ? 4.704 1.892 12.835 1.00 97.56 86 SER A CA 1
ATOM 687 C C . SER A 1 86 ? 4.077 1.285 11.573 1.00 97.56 86 SER A C 1
ATOM 689 O O . SER A 1 86 ? 3.120 0.514 11.642 1.00 97.56 86 SER A O 1
ATOM 691 N N . THR A 1 87 ? 4.600 1.631 10.390 1.00 97.25 87 THR A N 1
ATOM 692 C CA . THR A 1 87 ? 4.076 1.101 9.113 1.00 97.25 87 THR A CA 1
ATOM 693 C C . THR A 1 87 ? 4.204 -0.423 9.047 1.00 97.25 87 THR A C 1
ATOM 695 O O . THR A 1 87 ? 3.284 -1.084 8.578 1.00 97.25 87 THR A O 1
ATOM 698 N N . ALA A 1 88 ? 5.305 -0.976 9.565 1.00 97.25 88 ALA A N 1
ATOM 699 C CA . ALA A 1 88 ? 5.533 -2.417 9.610 1.00 97.25 88 ALA A CA 1
ATOM 700 C C . ALA A 1 88 ? 4.473 -3.142 10.457 1.00 97.25 88 ALA A C 1
ATOM 702 O O . ALA A 1 88 ? 3.901 -4.129 10.003 1.00 97.25 88 ALA A O 1
ATOM 703 N N . ALA A 1 89 ? 4.126 -2.617 11.640 1.00 97.94 89 ALA A N 1
ATOM 704 C CA . ALA A 1 89 ? 3.065 -3.209 12.457 1.00 97.94 89 ALA A CA 1
ATOM 705 C C . ALA A 1 89 ? 1.707 -3.163 11.740 1.00 97.94 89 ALA A C 1
ATOM 707 O O . ALA A 1 89 ? 0.970 -4.146 11.751 1.00 97.94 89 ALA A O 1
ATOM 708 N N . LEU A 1 90 ? 1.396 -2.053 11.059 1.00 97.88 90 LEU A N 1
ATOM 709 C CA . LEU A 1 90 ? 0.163 -1.937 10.276 1.00 97.88 90 LEU A CA 1
ATOM 710 C C . LEU A 1 90 ? 0.096 -2.966 9.141 1.00 97.88 90 LEU A C 1
ATOM 712 O O . LEU A 1 90 ? -0.957 -3.558 8.923 1.00 97.88 90 LEU A O 1
ATOM 716 N N . GLN A 1 91 ? 1.202 -3.188 8.430 1.00 97.88 91 GLN A N 1
ATOM 717 C CA . GLN A 1 91 ? 1.297 -4.190 7.362 1.00 97.88 91 GLN A CA 1
ATOM 718 C C . GLN A 1 91 ? 1.021 -5.601 7.890 1.00 97.88 91 GLN A C 1
ATOM 720 O O . GLN A 1 91 ? 0.225 -6.331 7.296 1.00 97.88 91 GLN A O 1
ATOM 725 N N . VAL A 1 92 ? 1.618 -5.957 9.032 1.00 97.75 92 VAL A N 1
ATOM 726 C CA . VAL A 1 92 ? 1.440 -7.269 9.671 1.00 97.75 92 VAL A CA 1
ATOM 727 C C . VAL A 1 92 ? -0.000 -7.457 10.147 1.00 97.75 92 VAL A C 1
ATOM 729 O O . VAL A 1 92 ? -0.654 -8.410 9.730 1.00 97.75 92 VAL A O 1
ATOM 732 N N . ILE A 1 93 ? -0.534 -6.522 10.940 1.00 97.00 93 ILE A N 1
ATOM 733 C CA . ILE A 1 93 ? -1.892 -6.620 11.507 1.00 97.00 93 ILE A CA 1
ATOM 734 C C . ILE A 1 93 ? -2.953 -6.660 10.401 1.00 97.00 93 ILE A C 1
ATOM 736 O O . ILE A 1 93 ? -3.915 -7.422 10.477 1.00 97.00 93 ILE A O 1
ATOM 740 N N . LEU A 1 94 ? -2.781 -5.863 9.343 1.00 96.69 94 LEU A N 1
ATOM 741 C CA . LEU A 1 94 ? -3.710 -5.853 8.214 1.00 96.69 94 LEU A CA 1
ATOM 742 C C . LEU A 1 94 ? -3.448 -6.991 7.220 1.00 96.69 94 LEU A C 1
ATOM 744 O O . LEU A 1 94 ? -4.223 -7.145 6.276 1.00 96.69 94 LEU A O 1
ATOM 748 N N . GLY A 1 95 ? -2.372 -7.769 7.359 1.00 97.06 95 GLY A N 1
ATOM 749 C CA . GLY A 1 95 ? -1.936 -8.740 6.353 1.00 97.06 95 GLY A CA 1
ATOM 750 C C . GLY A 1 95 ? -1.885 -8.120 4.951 1.00 97.06 95 GLY A C 1
ATOM 751 O O . GLY A 1 95 ? -2.523 -8.636 4.015 1.00 97.06 95 GLY A O 1
ATOM 752 N N . ILE A 1 96 ? -1.245 -6.954 4.856 1.00 97.12 96 ILE A N 1
ATOM 753 C CA . ILE A 1 96 ? -0.979 -6.201 3.629 1.00 97.12 96 ILE A CA 1
ATOM 754 C C . ILE A 1 96 ? 0.546 -6.117 3.488 1.00 97.12 96 ILE A C 1
ATOM 756 O O . ILE A 1 96 ? 1.186 -5.517 4.350 1.00 97.12 96 ILE A O 1
ATOM 760 N N . PRO A 1 97 ? 1.144 -6.697 2.436 1.00 96.62 97 PRO A N 1
ATOM 761 C CA . PRO A 1 97 ? 2.589 -6.650 2.254 1.00 96.62 97 PRO A CA 1
ATOM 762 C C . PRO A 1 97 ? 3.081 -5.222 1.949 1.00 96.62 97 PRO A C 1
ATOM 764 O O . PRO A 1 97 ? 2.303 -4.369 1.498 1.00 96.62 97 PRO A O 1
ATOM 767 N N . PRO A 1 98 ? 4.383 -4.944 2.135 1.00 96.69 98 PRO A N 1
ATOM 768 C CA . PRO A 1 98 ? 5.000 -3.725 1.632 1.00 96.69 98 PRO A CA 1
ATOM 769 C C . PRO A 1 98 ? 4.699 -3.509 0.147 1.00 96.69 98 PRO A C 1
ATOM 771 O O . PRO A 1 98 ? 4.902 -4.404 -0.674 1.00 96.69 98 PRO A O 1
ATOM 774 N N . LEU A 1 99 ? 4.236 -2.305 -0.201 1.00 96.00 99 LEU A N 1
ATOM 775 C CA . LEU A 1 99 ? 3.729 -2.011 -1.545 1.00 96.00 99 LEU A CA 1
AT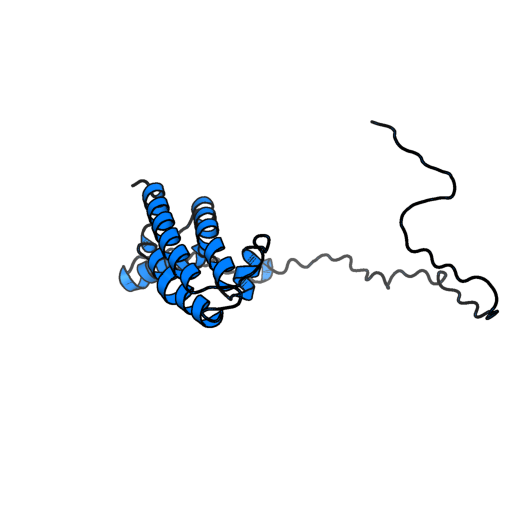OM 776 C C . LEU A 1 99 ? 4.753 -2.309 -2.652 1.00 96.00 99 LEU A C 1
ATOM 778 O O . LEU A 1 99 ? 4.392 -2.848 -3.689 1.00 96.00 99 LEU A O 1
ATOM 782 N N . HIS A 1 100 ? 6.033 -2.014 -2.423 1.00 95.06 100 HIS A N 1
ATOM 783 C CA . HIS A 1 100 ? 7.091 -2.287 -3.399 1.00 95.06 100 HIS A CA 1
ATOM 784 C C . HIS A 1 100 ? 7.269 -3.784 -3.695 1.00 95.06 100 HIS A C 1
ATOM 786 O O . HIS A 1 100 ? 7.473 -4.137 -4.850 1.00 95.06 100 HIS A O 1
ATOM 792 N N . LEU A 1 101 ? 7.123 -4.665 -2.697 1.00 96.00 101 LEU A N 1
ATOM 793 C CA . LEU A 1 101 ? 7.192 -6.117 -2.902 1.00 96.00 101 LEU A CA 1
ATOM 794 C C . LEU A 1 101 ? 5.985 -6.622 -3.694 1.00 96.00 101 LEU A C 1
ATOM 796 O O . LEU A 1 101 ? 6.125 -7.453 -4.589 1.00 96.00 101 LEU A O 1
ATOM 800 N N . GLN A 1 102 ? 4.798 -6.090 -3.396 1.00 96.31 102 GLN A N 1
ATOM 801 C CA . GLN A 1 102 ? 3.574 -6.440 -4.114 1.00 96.31 102 GLN A CA 1
ATOM 802 C C . GLN A 1 102 ? 3.640 -6.005 -5.585 1.00 96.31 102 GLN A C 1
ATOM 804 O O . GLN A 1 102 ? 3.339 -6.794 -6.480 1.00 96.31 102 GLN A O 1
ATOM 809 N N . LEU A 1 103 ? 4.088 -4.775 -5.848 1.00 95.31 103 LEU A N 1
ATOM 810 C CA . LEU A 1 103 ? 4.276 -4.261 -7.206 1.00 95.31 103 LEU A CA 1
ATOM 811 C C . LEU A 1 103 ? 5.368 -5.024 -7.955 1.00 95.31 103 LEU A C 1
ATOM 813 O O . LEU A 1 103 ? 5.179 -5.337 -9.127 1.00 95.31 103 LEU A O 1
ATOM 817 N N . GLN A 1 104 ? 6.464 -5.379 -7.284 1.00 95.38 104 GLN A N 1
ATOM 818 C CA . GLN A 1 104 ? 7.513 -6.204 -7.875 1.00 95.38 104 GLN A CA 1
ATOM 819 C C . GLN A 1 104 ? 6.995 -7.593 -8.256 1.00 95.38 104 GLN A C 1
ATOM 821 O O . GLN A 1 104 ? 7.291 -8.090 -9.344 1.00 95.38 104 GLN A O 1
ATOM 826 N N . ARG A 1 105 ? 6.184 -8.215 -7.397 1.00 94.75 105 ARG A N 1
ATOM 827 C CA . ARG A 1 105 ? 5.544 -9.501 -7.692 1.00 94.75 105 ARG A CA 1
ATOM 828 C C . ARG A 1 105 ? 4.645 -9.414 -8.928 1.00 94.75 105 ARG A C 1
ATOM 830 O O . ARG A 1 105 ? 4.760 -10.253 -9.818 1.00 94.75 105 ARG A O 1
ATOM 837 N N . GLU A 1 106 ? 3.786 -8.401 -9.006 1.00 94.50 106 GLU A N 1
ATOM 838 C CA . GLU A 1 106 ? 2.890 -8.174 -10.153 1.00 94.50 106 GLU A CA 1
ATOM 839 C C . GLU A 1 106 ? 3.666 -7.833 -11.439 1.00 94.50 106 GLU A C 1
ATOM 841 O O . GLU A 1 106 ? 3.341 -8.328 -12.522 1.00 94.50 106 GLU A O 1
ATOM 846 N N . ALA A 1 107 ? 4.736 -7.041 -11.325 1.00 94.31 107 ALA A N 1
ATOM 847 C CA . ALA A 1 107 ? 5.644 -6.709 -12.420 1.00 94.31 107 ALA A CA 1
ATOM 848 C C . ALA A 1 107 ? 6.314 -7.964 -12.992 1.00 94.31 107 ALA A C 1
ATOM 850 O O . ALA A 1 107 ? 6.268 -8.189 -14.201 1.00 94.31 107 ALA A O 1
ATOM 851 N N . ARG A 1 108 ? 6.877 -8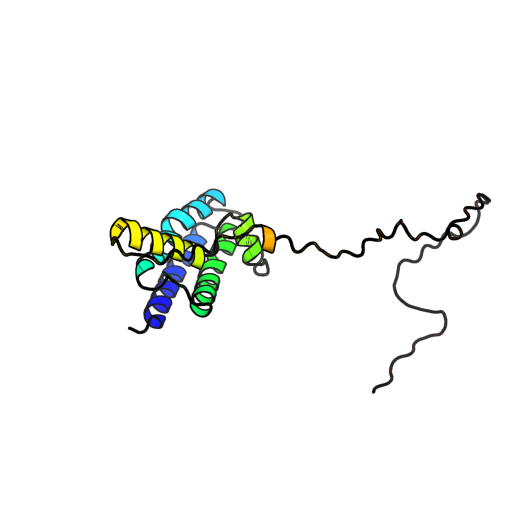.812 -12.124 1.00 93.75 108 ARG A N 1
ATOM 852 C CA . ARG A 1 108 ? 7.512 -10.079 -12.516 1.00 93.75 108 ARG A CA 1
ATOM 853 C C . ARG A 1 108 ? 6.507 -11.056 -13.119 1.00 93.75 108 ARG A C 1
ATOM 855 O O . ARG A 1 108 ? 6.784 -11.636 -1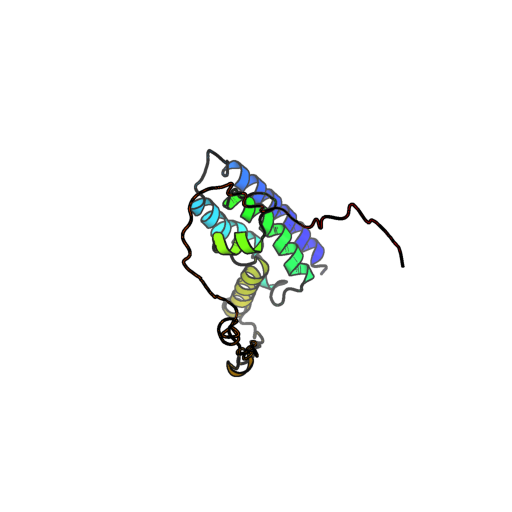4.163 1.00 93.75 108 ARG A O 1
ATOM 862 N N . GLY A 1 109 ? 5.318 -11.184 -12.526 1.00 93.06 109 GLY A N 1
ATOM 863 C CA . GLY A 1 109 ? 4.242 -12.001 -13.093 1.00 93.06 109 GLY A CA 1
ATOM 864 C C . GLY A 1 109 ? 3.828 -11.523 -14.487 1.00 93.06 109 GLY A C 1
ATOM 865 O O . GLY A 1 109 ? 3.699 -12.321 -15.411 1.00 93.06 109 GLY A O 1
ATOM 866 N N . THR A 1 110 ? 3.693 -10.210 -14.677 1.00 93.19 110 THR A N 1
ATOM 867 C CA . THR A 1 110 ? 3.390 -9.618 -15.988 1.00 93.19 110 THR A CA 1
ATOM 868 C C . THR A 1 110 ? 4.506 -9.878 -16.999 1.00 93.19 110 THR A C 1
ATOM 870 O O . THR A 1 110 ? 4.226 -10.301 -18.121 1.00 93.19 110 THR A O 1
ATOM 873 N N . ALA A 1 111 ? 5.764 -9.669 -16.610 1.00 93.00 111 ALA A N 1
ATOM 874 C CA . ALA A 1 111 ? 6.914 -9.926 -17.468 1.00 93.00 111 ALA A CA 1
ATOM 875 C C . ALA A 1 111 ? 6.984 -11.395 -17.912 1.00 93.00 111 ALA A C 1
ATOM 877 O O . ALA A 1 111 ? 7.149 -11.657 -19.101 1.00 93.00 111 ALA A O 1
ATOM 878 N N . LEU A 1 112 ? 6.780 -12.338 -16.990 1.00 92.69 112 LEU A N 1
ATOM 879 C CA . LEU A 1 112 ? 6.864 -13.768 -17.276 1.00 92.69 112 LEU A CA 1
ATOM 880 C C . LEU A 1 112 ? 5.667 -14.261 -18.100 1.00 92.69 112 LEU A C 1
ATOM 882 O O . LEU A 1 112 ? 5.845 -14.850 -19.162 1.00 92.69 112 LEU A O 1
ATOM 886 N N . PHE A 1 113 ? 4.438 -14.001 -17.647 1.00 92.75 113 PHE A N 1
ATOM 887 C CA . PHE A 1 113 ? 3.245 -14.609 -18.247 1.00 92.75 113 PHE A CA 1
ATOM 888 C C . PHE A 1 113 ? 2.688 -13.834 -19.443 1.00 92.75 113 PHE A C 1
ATOM 890 O O . PHE A 1 113 ? 2.139 -14.446 -20.357 1.00 92.75 113 PHE A O 1
ATOM 897 N N . ARG A 1 114 ? 2.797 -12.498 -19.452 1.00 93.00 114 ARG A N 1
ATOM 898 C CA . ARG A 1 114 ? 2.228 -11.668 -20.531 1.00 93.00 114 ARG A CA 1
ATOM 899 C C . ARG A 1 114 ? 3.258 -11.293 -21.584 1.00 93.00 114 ARG A C 1
ATOM 901 O O . ARG A 1 114 ? 2.934 -11.311 -22.764 1.00 93.00 114 ARG A O 1
ATOM 908 N N . LEU A 1 115 ? 4.472 -10.948 -21.158 1.00 93.06 115 LEU A N 1
ATOM 909 C CA . LEU A 1 115 ? 5.529 -10.490 -22.065 1.00 93.06 115 LEU A CA 1
ATOM 910 C C . LEU A 1 115 ? 6.522 -11.595 -22.445 1.00 93.06 115 LEU A C 1
ATOM 912 O O . LEU A 1 115 ? 7.296 -11.395 -23.374 1.00 93.06 115 LEU A O 1
ATOM 916 N N . ARG A 1 116 ? 6.492 -12.752 -21.761 1.00 91.88 116 ARG A N 1
ATOM 917 C CA . ARG A 1 116 ? 7.419 -13.882 -21.964 1.00 91.88 116 ARG A CA 1
ATOM 918 C C . ARG A 1 116 ? 8.894 -13.463 -21.895 1.00 91.88 116 ARG A C 1
ATOM 920 O O . ARG A 1 116 ? 9.733 -13.985 -22.623 1.00 91.88 116 ARG A O 1
ATOM 927 N N . LEU A 1 117 ? 9.200 -12.502 -21.025 1.00 87.50 117 LEU A N 1
ATOM 928 C CA . LEU A 1 117 ? 10.558 -12.012 -20.816 1.00 87.50 117 LEU A CA 1
ATOM 929 C C . LEU A 1 117 ? 11.344 -13.000 -19.941 1.00 87.50 117 LEU A C 1
ATOM 931 O O . LEU A 1 117 ? 10.820 -13.432 -18.908 1.00 87.50 117 LEU A O 1
ATOM 935 N N . PRO A 1 118 ? 12.601 -13.323 -20.293 1.00 82.00 118 PRO A N 1
ATOM 936 C CA . PRO A 1 118 ? 13.480 -14.068 -19.406 1.00 82.00 118 PRO A CA 1
ATOM 937 C C . PRO A 1 118 ? 13.827 -13.180 -18.206 1.00 82.00 118 PRO A C 1
ATOM 939 O O . PRO A 1 118 ? 14.449 -12.129 -18.351 1.00 82.00 118 PRO A O 1
ATOM 942 N N . LEU A 1 119 ? 13.389 -13.579 -17.014 1.00 77.00 119 LEU A N 1
ATOM 943 C CA . LEU A 1 119 ? 13.760 -12.914 -15.769 1.00 77.00 119 LEU A CA 1
ATOM 944 C C . LEU A 1 119 ? 14.916 -13.677 -15.132 1.00 77.00 119 LEU A C 1
ATOM 946 O O . LEU A 1 119 ? 14.837 -14.897 -15.001 1.00 77.00 119 LEU A O 1
ATOM 950 N N . SER A 1 120 ? 15.955 -12.961 -14.692 1.00 68.94 120 SER A N 1
ATOM 951 C CA . SER A 1 120 ? 16.968 -13.552 -13.819 1.00 68.94 120 SER A CA 1
ATOM 952 C C . SER A 1 120 ? 16.316 -13.872 -12.476 1.00 68.94 120 SER A C 1
ATOM 954 O O . SER A 1 120 ? 16.110 -13.007 -11.619 1.00 68.94 120 SER A O 1
ATOM 956 N N . THR A 1 121 ? 15.920 -15.126 -12.299 1.00 60.34 121 THR A N 1
ATOM 957 C CA . THR A 1 121 ? 15.715 -15.697 -10.979 1.00 60.34 121 THR A CA 1
ATOM 958 C C . THR A 1 121 ? 17.091 -15.821 -10.344 1.00 60.34 121 THR A C 1
ATOM 960 O O . THR A 1 121 ? 17.730 -16.859 -10.467 1.00 60.34 121 THR A O 1
ATOM 963 N N . ASN A 1 122 ? 17.547 -14.770 -9.654 1.00 60.03 122 ASN A N 1
ATOM 964 C CA . ASN A 1 122 ? 18.548 -14.907 -8.594 1.00 60.03 122 ASN A CA 1
ATOM 965 C C . ASN A 1 122 ? 17.914 -15.753 -7.475 1.00 60.03 122 ASN A C 1
ATOM 967 O O . ASN A 1 122 ? 17.549 -15.243 -6.416 1.00 60.03 122 ASN A O 1
ATOM 971 N N . VAL A 1 123 ? 17.670 -17.034 -7.751 1.00 57.62 123 VAL A N 1
ATOM 972 C CA . VAL A 1 123 ? 17.493 -18.051 -6.726 1.00 57.62 123 VAL A CA 1
ATOM 973 C C . VAL A 1 123 ? 18.904 -18.248 -6.211 1.00 57.62 123 VAL A C 1
ATOM 975 O O . VAL A 1 123 ? 19.674 -19.039 -6.739 1.00 57.62 123 VAL A O 1
ATOM 978 N N . CYS A 1 124 ? 19.289 -17.421 -5.243 1.00 54.19 124 CYS A N 1
ATOM 979 C CA . CYS A 1 124 ? 20.288 -17.884 -4.307 1.00 54.19 124 CYS A CA 1
ATOM 980 C C . CYS A 1 124 ? 19.612 -19.066 -3.626 1.00 54.19 124 CYS A C 1
ATOM 982 O O . CYS A 1 124 ? 18.577 -18.870 -2.982 1.00 54.19 124 CYS A O 1
ATOM 984 N N . ASP A 1 125 ? 20.132 -20.272 -3.837 1.00 56.97 125 ASP A N 1
ATOM 985 C CA . ASP A 1 125 ? 19.824 -21.384 -2.956 1.00 56.97 125 ASP A CA 1
ATOM 986 C C . ASP A 1 125 ? 20.092 -20.865 -1.547 1.00 56.97 125 ASP A C 1
ATOM 988 O O . ASP A 1 125 ? 21.226 -20.546 -1.183 1.00 56.97 125 ASP A O 1
ATOM 992 N N . ILE A 1 126 ? 19.014 -20.619 -0.804 1.00 61.72 126 ILE A N 1
ATOM 993 C CA . ILE A 1 126 ? 19.118 -20.246 0.593 1.00 61.72 126 ILE A CA 1
ATOM 994 C C . ILE A 1 126 ? 19.549 -21.533 1.273 1.00 61.72 126 ILE A C 1
ATOM 996 O O . ILE A 1 126 ? 18.715 -22.351 1.659 1.00 61.72 126 ILE A O 1
ATOM 1000 N N . ASP A 1 127 ? 20.857 -21.747 1.329 1.00 61.00 127 ASP A N 1
ATOM 1001 C CA . ASP A 1 127 ? 21.419 -22.810 2.129 1.00 61.00 127 ASP A CA 1
ATOM 1002 C C . ASP A 1 127 ? 21.049 -22.513 3.585 1.00 61.00 127 ASP A C 1
ATOM 1004 O O . ASP A 1 127 ? 21.465 -21.506 4.169 1.00 61.00 127 ASP A O 1
ATOM 1008 N N . GLY A 1 128 ? 20.201 -23.370 4.156 1.00 59.97 128 GLY A N 1
ATOM 1009 C CA . GLY A 1 128 ? 19.744 -23.246 5.538 1.00 59.97 128 GLY A CA 1
ATOM 1010 C C . GLY A 1 128 ? 20.903 -23.250 6.537 1.00 59.97 128 GLY A C 1
ATOM 1011 O O . GLY A 1 128 ? 20.742 -22.732 7.642 1.00 59.97 128 GLY A O 1
ATOM 1012 N N . SER A 1 129 ? 22.078 -23.748 6.128 1.00 65.19 129 SER A N 1
ATOM 1013 C CA . SER A 1 129 ? 23.297 -23.768 6.940 1.00 65.19 129 SER A CA 1
ATOM 1014 C C . SER A 1 129 ? 23.819 -22.373 7.324 1.00 65.19 129 SER A C 1
ATOM 1016 O O . SER A 1 129 ? 24.514 -22.245 8.329 1.00 65.19 129 SER A O 1
ATOM 1018 N N . GLY A 1 130 ? 23.467 -21.323 6.567 1.00 59.97 130 GLY A N 1
ATOM 1019 C CA . GLY A 1 130 ? 23.909 -19.944 6.817 1.00 59.97 130 GLY A CA 1
ATOM 1020 C C . GLY A 1 130 ? 22.918 -19.065 7.589 1.00 59.97 130 GLY A C 1
ATOM 1021 O O . GLY A 1 130 ? 23.254 -17.928 7.916 1.00 59.97 130 GLY A O 1
ATOM 1022 N N . ILE A 1 131 ? 21.696 -19.550 7.849 1.00 61.16 131 ILE A N 1
ATOM 1023 C CA . ILE A 1 131 ? 20.642 -18.793 8.558 1.00 61.16 131 ILE A CA 1
ATOM 1024 C C . ILE A 1 131 ? 20.599 -19.137 10.046 1.00 61.16 131 ILE A C 1
ATOM 1026 O O . ILE A 1 131 ? 20.243 -18.284 10.862 1.00 61.16 131 ILE A O 1
ATOM 1030 N N . GLU A 1 132 ? 21.009 -20.349 10.423 1.00 61.47 132 GLU A N 1
ATOM 1031 C CA . GLU A 1 132 ? 21.359 -20.632 11.811 1.00 61.47 132 GLU A CA 1
ATOM 1032 C C . GLU A 1 132 ? 22.684 -19.938 12.148 1.00 61.47 132 GLU A C 1
ATOM 1034 O O . GLU A 1 132 ? 23.748 -20.552 12.223 1.00 61.47 132 GLU A O 1
ATOM 1039 N N . GLU A 1 133 ? 22.628 -18.634 12.427 1.00 64.00 133 GLU A N 1
ATOM 1040 C CA . GLU A 1 133 ? 23.577 -18.073 13.376 1.00 64.00 133 GLU A CA 1
ATOM 1041 C C . GLU A 1 133 ? 23.286 -18.787 14.693 1.00 64.00 133 GLU A C 1
ATOM 1043 O O . GLU A 1 133 ? 22.332 -18.462 15.406 1.00 64.00 133 GLU A O 1
ATOM 1048 N N . LYS A 1 134 ? 24.064 -19.836 14.977 1.00 62.22 134 LYS A N 1
ATOM 1049 C CA . LYS A 1 134 ? 24.104 -20.463 16.289 1.00 62.22 134 LYS A CA 1
ATOM 1050 C C . LYS A 1 134 ? 24.441 -19.335 17.242 1.00 62.22 134 LYS A C 1
ATOM 1052 O O . LYS A 1 134 ? 25.608 -18.958 17.357 1.00 62.22 134 LYS A O 1
ATOM 1057 N N . ALA A 1 135 ? 23.413 -18.756 17.859 1.00 55.69 135 ALA A N 1
ATOM 1058 C CA . ALA A 1 135 ? 23.592 -17.745 18.867 1.00 55.69 135 ALA A CA 1
ATOM 1059 C C . ALA A 1 135 ? 24.584 -18.362 19.840 1.00 55.69 135 ALA A C 1
ATOM 1061 O O . ALA A 1 135 ? 24.278 -19.345 20.522 1.00 55.69 135 ALA A O 1
ATOM 1062 N N . THR A 1 136 ? 25.797 -17.815 19.876 1.00 58.28 136 THR A N 1
ATOM 1063 C CA . THR A 1 136 ? 26.704 -18.050 20.989 1.00 58.28 136 THR A CA 1
ATOM 1064 C C . THR A 1 136 ? 26.112 -17.235 22.129 1.00 58.28 136 THR A C 1
ATOM 1066 O O . THR A 1 136 ? 26.629 -16.205 22.551 1.00 58.28 136 THR A O 1
ATOM 1069 N N . GLY A 1 137 ? 24.912 -17.642 22.549 1.00 50.12 137 GLY A N 1
ATOM 1070 C CA . GLY A 1 137 ? 24.309 -17.195 23.771 1.00 50.12 137 GLY A CA 1
ATOM 1071 C C . GLY A 1 137 ? 25.290 -17.571 24.857 1.00 50.12 137 GLY A C 1
ATOM 1072 O O . GLY A 1 137 ? 25.900 -18.642 24.822 1.00 50.12 137 GLY A O 1
ATOM 1073 N N . ARG A 1 138 ? 25.464 -16.665 25.814 1.00 57.03 138 ARG A N 1
ATOM 1074 C CA . ARG A 1 138 ? 26.046 -17.018 27.102 1.00 57.03 138 ARG A CA 1
ATOM 1075 C C . ARG A 1 138 ? 25.340 -18.297 27.552 1.00 57.03 138 ARG A C 1
ATOM 1077 O O . ARG A 1 138 ? 24.152 -18.261 27.849 1.00 57.03 138 ARG A O 1
ATOM 1084 N N . SER A 1 139 ? 26.056 -19.416 27.528 1.00 55.16 139 SER A N 1
ATOM 1085 C CA . SER A 1 139 ? 25.512 -20.737 27.849 1.00 55.16 139 SER A CA 1
ATOM 1086 C C . SER A 1 139 ? 25.106 -20.855 29.314 1.00 55.16 139 SER A C 1
ATOM 1088 O O . SER A 1 139 ? 24.465 -21.822 29.684 1.00 55.16 139 SER A O 1
ATOM 1090 N N . ALA A 1 140 ? 25.463 -19.870 30.138 1.00 57.78 140 ALA A N 1
ATOM 1091 C CA . ALA A 1 140 ? 25.039 -19.789 31.518 1.00 57.78 140 ALA A CA 1
ATOM 1092 C C . ALA A 1 140 ? 23.662 -19.120 31.595 1.00 57.78 140 ALA A C 1
ATOM 1094 O O . ALA A 1 140 ? 23.544 -17.889 31.534 1.00 57.78 140 ALA A O 1
ATOM 1095 N N . HIS A 1 141 ? 22.623 -19.934 31.768 1.00 58.06 141 HIS A N 1
ATOM 1096 C CA . HIS A 1 141 ? 21.371 -19.457 32.342 1.00 58.06 141 HIS A CA 1
ATOM 1097 C C . HIS A 1 141 ? 21.697 -18.823 33.707 1.00 58.06 141 HIS A C 1
ATOM 1099 O O . HIS A 1 141 ? 22.470 -19.381 34.482 1.00 58.06 141 HIS A O 1
ATOM 1105 N N . THR A 1 142 ? 21.138 -17.658 34.037 1.00 53.22 142 THR A N 1
ATOM 1106 C CA . THR A 1 142 ? 21.498 -16.892 35.252 1.00 53.22 142 THR A CA 1
ATOM 1107 C C . THR A 1 142 ? 21.279 -17.669 36.562 1.00 53.22 142 THR A C 1
ATOM 1109 O O . THR A 1 142 ? 21.805 -17.287 37.601 1.00 53.22 142 THR A O 1
ATOM 1112 N N . SER A 1 143 ? 20.534 -18.778 36.510 1.00 56.56 143 SER A N 1
ATOM 1113 C CA . SER A 1 143 ? 20.325 -19.715 37.623 1.00 56.56 143 SER A CA 1
ATOM 1114 C C . SER A 1 143 ? 21.492 -20.682 37.878 1.00 56.56 143 SER A C 1
ATOM 1116 O O . SER A 1 143 ? 21.512 -21.305 38.934 1.00 56.56 143 SER A O 1
ATOM 1118 N N . GLU A 1 144 ? 22.437 -20.852 36.949 1.00 56.44 144 GLU A N 1
ATOM 1119 C CA . GLU A 1 144 ? 23.537 -21.830 37.078 1.00 56.44 144 GLU A CA 1
ATOM 1120 C C . GLU A 1 144 ? 24.712 -21.313 37.919 1.00 56.44 144 GLU A C 1
ATOM 1122 O O . GLU A 1 144 ? 25.609 -22.073 38.267 1.00 56.44 144 GLU A O 1
ATOM 1127 N N . HIS A 1 145 ? 24.704 -20.023 38.269 1.00 57.06 145 HIS A N 1
ATOM 1128 C CA . HIS A 1 145 ? 25.771 -19.379 39.036 1.00 57.06 145 HIS A CA 1
ATOM 1129 C C . HIS A 1 145 ? 25.260 -18.704 40.317 1.00 57.06 145 HIS A C 1
ATOM 1131 O O . HIS A 1 145 ? 25.805 -17.692 40.763 1.00 57.06 145 HIS A O 1
ATOM 1137 N N . LEU A 1 146 ? 24.208 -19.268 40.917 1.00 49.19 146 LEU A N 1
ATOM 1138 C CA . LEU A 1 146 ? 23.802 -18.918 42.273 1.00 49.19 146 LEU A CA 1
ATOM 1139 C C . LEU A 1 146 ? 24.831 -19.490 43.251 1.00 49.19 146 LEU A C 1
ATOM 1141 O O . LEU A 1 146 ? 24.889 -20.696 43.485 1.00 49.19 146 LEU A O 1
ATOM 1145 N N . SER A 1 147 ? 25.657 -18.615 43.820 1.00 51.28 147 SER A N 1
ATOM 1146 C CA . SER A 1 147 ? 26.492 -18.951 44.970 1.00 51.28 147 SER A CA 1
ATOM 1147 C C . SER A 1 147 ? 25.600 -19.538 46.083 1.00 51.28 147 SER A C 1
ATOM 1149 O O . SER A 1 147 ? 24.616 -18.890 46.451 1.00 51.28 147 SER A O 1
ATOM 1151 N N . PRO A 1 148 ? 25.924 -20.716 46.658 1.00 47.09 148 PRO A N 1
ATOM 1152 C CA . PRO A 1 148 ? 25.084 -21.403 47.652 1.00 47.09 148 PRO A CA 1
ATOM 1153 C C . PRO A 1 148 ? 24.776 -20.609 48.931 1.00 47.09 148 PRO A C 1
ATOM 1155 O O . PRO A 1 148 ? 23.941 -21.018 49.727 1.00 47.09 148 PRO A O 1
ATOM 1158 N N . THR A 1 149 ? 25.451 -19.485 49.160 1.00 51.56 149 THR A N 1
ATOM 1159 C CA . THR A 1 149 ? 25.388 -18.711 50.404 1.00 51.56 149 THR A CA 1
ATOM 1160 C C . THR A 1 149 ? 24.486 -17.479 50.360 1.00 51.56 149 THR A C 1
ATOM 1162 O O . THR A 1 149 ? 24.471 -16.725 51.328 1.00 51.56 149 THR A O 1
ATOM 1165 N N . GLN A 1 150 ? 23.714 -17.243 49.293 1.00 51.09 150 GLN A N 1
ATOM 1166 C CA . GLN A 1 150 ? 22.950 -15.990 49.177 1.00 51.09 150 GLN A CA 1
ATOM 1167 C C . GLN A 1 150 ? 21.489 -16.020 49.638 1.00 51.09 150 GLN A C 1
ATOM 1169 O O . GLN A 1 150 ? 20.824 -14.990 49.552 1.00 51.09 150 GLN A O 1
ATOM 1174 N N . ILE A 1 151 ? 20.981 -17.134 50.176 1.00 46.19 151 ILE A N 1
ATOM 1175 C CA . ILE A 1 151 ? 19.621 -17.162 50.730 1.00 46.19 151 ILE A CA 1
ATOM 1176 C C . ILE A 1 151 ? 19.583 -18.017 51.999 1.00 46.19 151 ILE A C 1
ATOM 1178 O O . ILE A 1 151 ? 19.255 -19.197 51.979 1.00 46.19 151 ILE A O 1
ATOM 1182 N N . SER A 1 152 ? 19.944 -17.399 53.120 1.00 45.91 152 SER A N 1
ATOM 1183 C CA . SER A 1 152 ? 19.541 -17.865 54.444 1.00 45.91 152 SER A CA 1
ATOM 1184 C C . SER A 1 152 ? 18.197 -17.213 54.756 1.00 45.91 152 SER A C 1
ATOM 1186 O O . SER A 1 152 ? 18.164 -16.037 55.114 1.00 45.91 152 SER A O 1
ATOM 1188 N N . LEU A 1 153 ? 17.094 -17.951 54.605 1.00 47.53 153 LEU A N 1
ATOM 1189 C CA . LEU A 1 153 ? 15.895 -17.664 55.391 1.00 47.53 153 LEU A CA 1
ATOM 1190 C C . LEU A 1 153 ? 16.145 -18.276 56.769 1.00 47.53 153 LEU A C 1
ATOM 1192 O O . LEU A 1 153 ? 15.958 -19.473 56.968 1.00 47.53 153 LEU A O 1
ATOM 1196 N N . ASP A 1 154 ? 16.632 -17.459 57.699 1.00 41.66 154 ASP A N 1
ATOM 1197 C CA . ASP A 1 154 ? 16.373 -17.737 59.106 1.00 41.66 154 ASP A CA 1
ATOM 1198 C C . ASP A 1 154 ? 14.899 -17.375 59.314 1.00 41.66 154 ASP A C 1
ATOM 1200 O O . ASP A 1 154 ? 14.539 -16.196 59.354 1.00 41.66 154 ASP A O 1
ATOM 1204 N N . ASP A 1 155 ? 14.029 -18.388 59.322 1.00 50.47 155 ASP A N 1
ATOM 1205 C CA . ASP A 1 155 ? 12.612 -18.259 59.672 1.00 50.47 155 ASP A CA 1
ATOM 1206 C C . ASP A 1 155 ? 12.483 -17.967 61.178 1.00 50.47 155 ASP A C 1
ATOM 1208 O O . ASP A 1 155 ? 11.933 -18.733 61.967 1.00 50.47 155 ASP A O 1
ATOM 1212 N N . GLY A 1 156 ? 13.002 -16.813 61.588 1.00 40.41 156 GLY A N 1
ATOM 1213 C CA . GLY A 1 156 ? 12.722 -16.170 62.857 1.00 40.41 156 GLY A CA 1
ATOM 1214 C C . GLY A 1 156 ? 11.535 -15.234 62.688 1.00 40.41 156 GLY A C 1
ATOM 1215 O O . GLY A 1 156 ? 11.694 -14.015 62.646 1.00 40.41 156 GLY A O 1
ATOM 1216 N N . VAL A 1 157 ? 10.329 -15.795 62.573 1.00 40.75 157 VAL A N 1
ATOM 1217 C CA . VAL A 1 157 ? 9.089 -15.017 62.666 1.00 40.75 157 VAL A CA 1
ATOM 1218 C C . VAL A 1 157 ? 9.079 -14.267 64.001 1.00 40.75 157 VAL A C 1
ATOM 1220 O O . VAL A 1 157 ? 8.865 -14.855 65.058 1.00 40.75 157 VAL A O 1
ATOM 1223 N N . ASN A 1 158 ? 9.239 -12.946 63.947 1.00 37.16 158 ASN A N 1
ATOM 1224 C CA . ASN A 1 158 ? 8.679 -12.047 64.946 1.00 37.16 158 ASN A CA 1
ATOM 1225 C C . ASN A 1 158 ? 8.000 -10.871 64.239 1.00 37.16 158 ASN A C 1
ATOM 1227 O O . ASN A 1 158 ? 8.601 -9.864 63.866 1.00 37.16 158 ASN A O 1
ATOM 1231 N N . ILE A 1 159 ? 6.703 -11.063 64.019 1.00 53.81 159 ILE A N 1
ATOM 1232 C CA . ILE A 1 159 ? 5.740 -10.015 63.715 1.00 53.81 159 ILE A CA 1
ATOM 1233 C C . ILE A 1 159 ? 5.762 -8.973 64.835 1.00 53.81 159 ILE A C 1
ATOM 1235 O O . ILE A 1 159 ? 5.247 -9.237 65.911 1.00 53.81 159 ILE A O 1
ATOM 1239 N N . ASN A 1 160 ? 6.353 -7.804 64.582 1.00 47.88 160 ASN A N 1
ATOM 1240 C CA . ASN A 1 160 ? 5.897 -6.488 65.050 1.00 47.88 160 ASN A CA 1
ATOM 1241 C C . ASN A 1 160 ? 7.012 -5.460 64.845 1.00 47.88 160 ASN A C 1
ATOM 1243 O O . ASN A 1 160 ? 7.861 -5.293 65.712 1.00 47.88 160 ASN A O 1
ATOM 1247 N N . THR A 1 161 ? 6.995 -4.761 63.706 1.00 44.81 161 THR A N 1
ATOM 1248 C CA . THR A 1 161 ? 7.163 -3.295 63.572 1.00 44.81 161 THR A CA 1
ATOM 1249 C C . THR A 1 161 ? 7.467 -2.914 62.117 1.00 44.81 161 THR A C 1
ATOM 1251 O O . THR A 1 161 ? 8.444 -3.352 61.527 1.00 44.81 161 THR A O 1
ATOM 1254 N N . GLY A 1 162 ? 6.616 -2.058 61.539 1.00 48.72 162 GLY A N 1
ATOM 1255 C CA . GLY A 1 162 ? 7.006 -1.107 60.490 1.00 48.72 162 GLY A CA 1
ATOM 1256 C C . GLY A 1 162 ? 7.510 -1.661 59.153 1.00 48.72 162 GLY A C 1
ATOM 1257 O O . GLY A 1 162 ? 8.610 -1.317 58.733 1.00 48.72 162 GLY A O 1
ATOM 1258 N N . LEU A 1 163 ? 6.681 -2.413 58.424 1.00 54.09 163 LEU A N 1
ATOM 1259 C CA . LEU A 1 163 ? 6.903 -2.660 56.996 1.00 54.09 163 LEU A CA 1
ATOM 1260 C C . LEU A 1 163 ? 7.001 -1.319 56.237 1.00 54.09 163 LEU A C 1
ATOM 1262 O O . LEU A 1 163 ? 6.003 -0.611 56.094 1.00 54.09 163 LEU A O 1
ATOM 1266 N N . ARG A 1 164 ? 8.185 -0.976 55.716 1.00 50.91 164 ARG A N 1
ATOM 1267 C CA . ARG A 1 164 ? 8.344 0.054 54.678 1.00 50.91 164 ARG A CA 1
ATOM 1268 C C . ARG A 1 164 ? 9.130 -0.504 53.504 1.00 50.91 164 ARG A C 1
ATOM 1270 O O . ARG A 1 164 ? 10.348 -0.631 53.541 1.00 50.91 164 ARG A O 1
ATOM 1277 N N . ILE A 1 165 ? 8.382 -0.821 52.458 1.00 52.56 165 ILE A N 1
ATOM 1278 C CA . ILE A 1 165 ? 8.887 -1.187 51.141 1.00 52.56 165 ILE A CA 1
ATOM 1279 C C . ILE A 1 165 ? 9.156 0.120 50.389 1.00 52.56 165 ILE A C 1
ATOM 1281 O O . ILE A 1 165 ? 8.234 0.913 50.196 1.00 52.56 165 ILE A O 1
ATOM 1285 N N . TYR A 1 166 ? 10.399 0.348 49.963 1.00 49.78 166 TYR A N 1
ATOM 1286 C CA . TYR A 1 166 ? 10.761 1.471 49.096 1.00 49.78 166 TYR A CA 1
ATOM 1287 C C . TYR A 1 166 ? 11.034 0.953 47.687 1.00 49.78 166 TYR A C 1
ATOM 1289 O O . TYR A 1 166 ? 11.932 0.145 47.471 1.00 49.78 166 TYR A O 1
ATOM 1297 N N . THR A 1 167 ? 10.228 1.424 46.738 1.00 56.56 167 THR A N 1
ATOM 1298 C CA . THR A 1 167 ? 10.391 1.187 45.300 1.00 56.56 167 THR A CA 1
ATOM 1299 C C . THR A 1 167 ? 10.488 2.555 44.639 1.00 56.56 167 THR A C 1
ATOM 1301 O O . THR A 1 167 ? 9.468 3.137 44.292 1.00 56.56 167 THR A O 1
ATOM 1304 N N . ASP A 1 168 ? 11.692 3.118 44.571 1.00 51.16 168 ASP A N 1
ATOM 1305 C CA . ASP A 1 168 ? 11.984 4.399 43.913 1.00 51.16 168 ASP A CA 1
ATOM 1306 C C . ASP A 1 168 ? 13.514 4.555 43.801 1.00 51.16 168 ASP A C 1
ATOM 1308 O O . ASP A 1 168 ? 14.257 4.104 44.671 1.00 51.16 168 ASP A O 1
ATOM 1312 N N . GLY A 1 169 ? 13.985 5.125 42.698 1.00 47.41 169 GLY A N 1
ATOM 1313 C CA . GLY A 1 169 ? 15.369 5.151 42.252 1.00 47.41 169 GLY A CA 1
ATOM 1314 C C . GLY A 1 169 ? 16.347 5.939 43.130 1.00 47.41 169 GLY A C 1
ATOM 1315 O O . GLY A 1 169 ? 16.039 6.973 43.713 1.00 47.41 169 GLY A O 1
ATOM 1316 N N . SER A 1 170 ? 17.584 5.433 43.142 1.00 60.59 170 SER A N 1
ATOM 1317 C CA . SER A 1 170 ? 18.850 6.150 43.362 1.00 60.59 170 SER A CA 1
ATOM 1318 C C . SER A 1 170 ? 18.821 7.348 44.322 1.00 60.59 170 SER A C 1
ATOM 1320 O O . SER A 1 170 ? 18.863 8.497 43.882 1.00 60.59 170 SER A O 1
ATOM 1322 N N . LYS A 1 171 ? 18.894 7.073 45.630 1.00 44.69 171 LYS A N 1
ATOM 1323 C CA . LYS A 1 171 ? 19.495 7.971 46.631 1.00 44.69 171 LYS A CA 1
ATOM 1324 C C . LYS A 1 171 ? 20.200 7.154 47.712 1.00 44.69 171 LYS A C 1
ATOM 1326 O O . LYS A 1 171 ? 19.587 6.298 48.339 1.00 44.69 171 LYS A O 1
ATOM 1331 N N . THR A 1 172 ? 21.475 7.443 47.947 1.00 63.59 172 THR A N 1
ATOM 1332 C CA . THR A 1 172 ? 22.167 7.093 49.192 1.00 63.59 172 THR A CA 1
ATOM 1333 C C . THR A 1 172 ? 22.059 8.258 50.180 1.00 63.59 172 THR A C 1
ATOM 1335 O O . THR A 1 172 ? 21.808 9.401 49.804 1.00 63.59 172 THR A O 1
ATOM 1338 N N . GLU A 1 173 ? 22.218 7.955 51.465 1.00 50.34 173 GLU A N 1
ATOM 1339 C CA . GLU A 1 173 ? 21.983 8.814 52.641 1.00 50.34 173 GLU A CA 1
ATOM 1340 C C . GLU A 1 173 ? 22.856 10.080 52.764 1.00 50.34 173 GLU A C 1
ATOM 1342 O O . GLU A 1 173 ? 22.710 10.850 53.712 1.00 50.34 173 GLU A O 1
ATOM 1347 N N . LYS A 1 174 ? 23.742 10.340 51.800 1.00 45.78 174 LYS A N 1
ATOM 1348 C CA . LYS A 1 174 ? 24.517 11.580 51.716 1.00 45.78 174 LYS A CA 1
ATOM 1349 C C . LYS A 1 174 ? 24.043 12.342 50.484 1.00 45.78 174 LYS A C 1
ATOM 1351 O O . LYS A 1 174 ? 24.115 11.829 49.375 1.00 45.78 174 LYS A O 1
ATOM 1356 N N . GLY A 1 175 ? 23.480 13.526 50.723 1.00 42.16 175 GLY A N 1
ATOM 1357 C CA . GLY A 1 175 ? 22.770 14.345 49.742 1.00 42.16 175 GLY A CA 1
ATOM 1358 C C . GLY A 1 175 ? 23.514 14.627 48.431 1.00 42.16 175 GLY A C 1
ATOM 1359 O O . GLY A 1 175 ? 24.709 14.401 48.296 1.00 42.16 175 GLY A O 1
ATOM 1360 N N . TRP A 1 176 ? 22.728 15.132 47.477 1.00 39.56 176 TRP A N 1
ATOM 1361 C CA . TRP A 1 176 ? 23.061 15.538 46.110 1.00 39.56 176 TRP A CA 1
ATOM 1362 C C . TRP A 1 176 ? 24.545 15.784 45.811 1.00 39.56 176 TRP A C 1
ATOM 1364 O O . TRP A 1 176 ? 25.149 16.711 46.344 1.00 39.56 176 TRP A O 1
ATOM 1374 N N . VAL A 1 177 ? 25.064 15.058 44.819 1.00 39.34 177 VAL A N 1
ATOM 1375 C CA . VAL A 1 177 ? 26.196 15.526 44.017 1.00 39.34 177 VAL A CA 1
ATOM 1376 C C . VAL A 1 177 ? 25.766 15.544 42.552 1.00 39.34 177 VAL A C 1
ATOM 1378 O O . VAL A 1 177 ? 25.603 14.510 41.911 1.00 39.34 177 VAL A O 1
ATOM 1381 N N . GLN A 1 178 ? 25.573 16.744 42.026 1.00 37.66 178 GLN A N 1
ATOM 1382 C CA . GLN A 1 178 ? 25.854 17.072 40.630 1.00 37.66 178 GLN A CA 1
ATOM 1383 C C . GLN A 1 178 ? 26.837 18.250 40.651 1.00 37.66 178 GLN A C 1
ATOM 1385 O O . GLN A 1 178 ? 26.841 18.998 41.630 1.00 37.66 178 GLN A O 1
ATOM 1390 N N . PRO A 1 179 ? 27.524 18.573 39.547 1.00 45.00 179 PRO A N 1
ATOM 1391 C CA . PRO A 1 179 ? 28.107 17.728 38.501 1.00 45.00 179 PRO A CA 1
ATOM 1392 C C . PRO A 1 179 ? 29.594 18.108 38.286 1.00 45.00 179 PRO A C 1
ATOM 1394 O O . PRO A 1 179 ? 30.005 19.216 38.621 1.00 45.00 179 PRO A O 1
ATOM 1397 N N . SER A 1 180 ? 30.413 17.258 37.662 1.00 31.30 180 SER A N 1
ATOM 1398 C CA . SER A 1 180 ? 31.725 17.709 37.168 1.00 31.30 180 SER A CA 1
ATOM 1399 C C . SER A 1 180 ? 32.058 17.112 35.809 1.00 31.30 180 SER A C 1
ATOM 1401 O O . SER A 1 180 ? 32.234 15.907 35.651 1.00 31.30 180 SER A O 1
ATOM 1403 N N . VAL A 1 181 ? 32.096 18.043 34.862 1.00 40.59 181 VAL A N 1
ATOM 1404 C CA . VAL A 1 181 ? 32.636 18.012 33.506 1.00 40.59 181 VAL A CA 1
ATOM 1405 C C . VAL A 1 181 ? 34.030 17.382 33.485 1.00 40.59 181 VAL A C 1
ATOM 1407 O O . VAL A 1 181 ? 34.870 17.799 34.276 1.00 40.59 181 VAL A O 1
ATOM 1410 N N . PHE A 1 182 ? 34.250 16.437 32.570 1.00 42.66 182 PHE A N 1
ATOM 1411 C CA . PHE A 1 182 ? 35.327 16.426 31.570 1.00 42.66 182 PHE A CA 1
ATOM 1412 C C . PHE A 1 182 ? 34.879 15.563 30.388 1.00 42.66 182 PHE A C 1
ATOM 1414 O O . PHE A 1 182 ? 34.235 14.519 30.639 1.00 42.66 182 PHE A O 1
#

Sequence (182 aa):
MNWNTHLEAQSTRATHLYQNLLKIAGKSWGVPVNHRRVLYKTVIERVLAHGAVAWCLEPTVRISRILSTIQRPFLLAISGAYRTTSTAALQVILGIPPLHLQLQREARGTALFRLRLPLSTNVCDIDGSGIEEKATGRSAHTSEHLSPTQISLDDGVNINTGLRIYTDGSKTEKGWVQPSVF

Organism: Araneus ventricosus (NCBI:txid182803)